Protein AF-A0A956K7I6-F1 (afdb_monomer)

Secondary structure (DSSP, 8-state):
--HHHHTHHHHHHHHHHTT---TT-HHHHGGG-SSSTTSHHHHHHHHHHHHHHHT--HHHHHHHHHHHHTTSPPPP-TTHHHHHHHHHHHTTGGG-

Solvent-accessible surface area (backbone atoms only — not comparable to full-atom values): 5712 Å² total; per-residue (Å²): 122,46,63,74,68,76,48,32,67,62,54,52,51,62,72,44,49,87,74,57,77,49,88,88,34,66,87,58,56,46,37,76,34,79,82,42,76,80,3,55,59,36,41,52,49,51,22,52,50,48,12,64,76,70,75,49,51,42,54,58,34,42,50,54,56,47,57,59,54,70,73,51,80,82,82,81,72,76,64,45,71,56,53,35,54,53,44,41,58,74,74,41,67,87,75,119

Sequence (96 aa):
MPDFVANRMGIVNCANEQYGNLPHDPAIERHFSRDWDNAVFVITKRILALAASEGITTSDAANRLADEACQVPHPIWGHRSRAIAEGLVADGWGRG

Structure (mmCIF, N/CA/C/O backbone):
data_AF-A0A956K7I6-F1
#
_entry.id   AF-A0A956K7I6-F1
#
loop_
_atom_site.group_PDB
_atom_site.id
_atom_site.type_symbol
_atom_site.label_atom_id
_atom_site.label_alt_id
_atom_site.label_comp_id
_atom_site.label_asym_id
_atom_site.label_entity_id
_atom_site.label_seq_id
_atom_site.pdbx_PDB_ins_code
_atom_site.Cartn_x
_atom_site.Cartn_y
_atom_site.Cartn_z
_atom_site.occupancy
_atom_site.B_iso_or_equiv
_atom_site.auth_seq_id
_atom_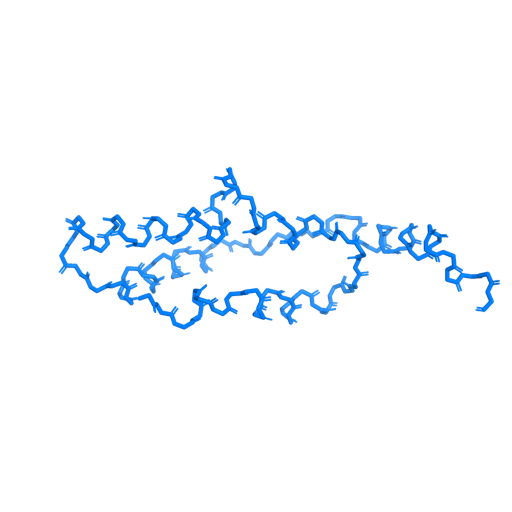site.auth_comp_id
_atom_site.auth_asym_id
_atom_site.auth_atom_id
_atom_site.pdbx_PDB_model_num
ATOM 1 N N . MET A 1 1 ? -9.141 7.090 12.197 1.00 93.62 1 MET A N 1
ATOM 2 C CA . MET A 1 1 ? -8.320 6.431 11.162 1.00 93.62 1 MET A CA 1
ATOM 3 C C . MET A 1 1 ? -6.863 6.735 11.456 1.00 93.62 1 MET A C 1
ATOM 5 O O . MET A 1 1 ? -6.582 7.913 11.658 1.00 93.62 1 MET A O 1
ATOM 9 N N . PRO A 1 2 ? -5.976 5.733 11.524 1.00 95.88 2 PRO A N 1
ATOM 10 C CA . PRO A 1 2 ? -4.550 5.956 11.758 1.00 95.88 2 PRO A CA 1
ATOM 11 C C . PRO A 1 2 ? -3.876 6.725 10.625 1.00 95.88 2 PRO A C 1
ATOM 13 O O . PRO A 1 2 ? -4.295 6.662 9.465 1.00 95.88 2 PRO A O 1
ATOM 16 N N . ASP A 1 3 ? -2.808 7.425 10.973 1.00 96.19 3 ASP A N 1
ATOM 17 C CA . ASP A 1 3 ? -2.009 8.249 10.073 1.00 96.19 3 ASP A CA 1
ATOM 18 C C . ASP A 1 3 ? -1.374 7.439 8.937 1.00 96.19 3 ASP A C 1
ATOM 20 O O . ASP A 1 3 ? -1.458 7.859 7.790 1.00 96.19 3 ASP A O 1
ATOM 24 N N . PHE A 1 4 ? -0.831 6.249 9.198 1.00 94.75 4 PHE A N 1
ATOM 25 C CA . PHE A 1 4 ? -0.220 5.398 8.168 1.00 94.75 4 PHE A CA 1
ATOM 26 C C . PHE A 1 4 ? -1.225 4.879 7.126 1.00 94.75 4 PHE A C 1
ATOM 28 O O . PHE A 1 4 ? -0.842 4.512 6.015 1.00 94.75 4 PHE A O 1
ATOM 35 N N . VAL A 1 5 ? -2.523 4.871 7.453 1.00 96.56 5 VAL A N 1
ATOM 36 C CA . VAL A 1 5 ? -3.596 4.572 6.492 1.00 96.56 5 VAL A CA 1
ATOM 37 C C . VAL A 1 5 ? -3.961 5.825 5.699 1.00 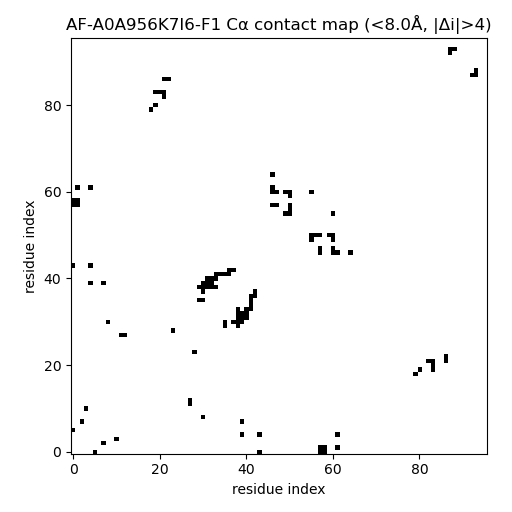96.56 5 VAL A C 1
ATOM 39 O O . VAL A 1 5 ? -4.081 5.759 4.477 1.00 96.56 5 VAL A O 1
ATOM 42 N N . ALA A 1 6 ? -4.101 6.971 6.372 1.00 95.25 6 ALA A N 1
ATOM 43 C CA . ALA A 1 6 ? -4.423 8.245 5.728 1.00 95.25 6 ALA A CA 1
ATOM 44 C C . ALA A 1 6 ? -3.303 8.728 4.785 1.00 95.25 6 ALA A C 1
ATOM 46 O O . ALA A 1 6 ? -3.570 9.182 3.676 1.00 95.25 6 ALA A O 1
ATOM 47 N N . ASN A 1 7 ? -2.048 8.549 5.197 1.00 95.06 7 ASN A N 1
ATOM 48 C CA . ASN A 1 7 ? -0.837 8.956 4.485 1.00 95.06 7 ASN A CA 1
ATOM 49 C C . ASN A 1 7 ? -0.242 7.823 3.630 1.00 95.06 7 ASN A C 1
ATOM 51 O O . ASN A 1 7 ? 0.907 7.911 3.191 1.00 95.06 7 ASN A O 1
ATOM 55 N N . ARG A 1 8 ? -1.006 6.747 3.380 1.00 95.25 8 ARG A N 1
ATOM 56 C CA . ARG A 1 8 ? -0.51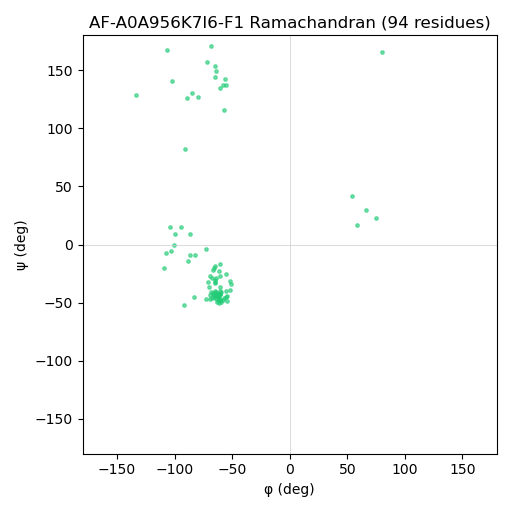5 5.504 2.762 1.00 95.25 8 ARG A CA 1
ATOM 57 C C . ARG A 1 8 ? 0.238 5.725 1.454 1.00 95.25 8 ARG A C 1
ATOM 59 O O . ARG A 1 8 ? 1.239 5.057 1.224 1.00 95.25 8 ARG A O 1
ATOM 66 N N . MET A 1 9 ? -0.216 6.644 0.602 1.00 95.94 9 MET A N 1
ATOM 67 C CA . MET A 1 9 ? 0.411 6.842 -0.710 1.00 95.94 9 MET A CA 1
ATOM 68 C C . MET A 1 9 ? 1.826 7.412 -0.622 1.00 95.94 9 MET A C 1
ATOM 70 O O . MET A 1 9 ? 2.646 7.078 -1.470 1.00 95.94 9 MET A O 1
ATOM 74 N N . GLY A 1 10 ? 2.146 8.190 0.418 1.00 95.19 10 GLY A N 1
ATOM 75 C CA . GLY A 1 10 ? 3.523 8.631 0.656 1.00 95.19 10 GLY A CA 1
ATOM 76 C C . GLY A 1 10 ? 4.444 7.453 0.977 1.00 95.19 10 GLY A C 1
ATOM 77 O O . GLY A 1 10 ? 5.518 7.336 0.395 1.00 95.19 10 GLY A O 1
ATOM 78 N N . ILE A 1 11 ? 3.976 6.542 1.837 1.00 94.88 11 ILE A N 1
ATOM 79 C CA . ILE A 1 11 ? 4.704 5.326 2.229 1.00 94.88 11 ILE A CA 1
ATOM 80 C C . ILE A 1 11 ? 4.868 4.378 1.034 1.00 94.88 11 ILE A C 1
ATOM 82 O O . ILE A 1 11 ? 5.950 3.852 0.802 1.00 94.88 11 ILE A O 1
ATOM 86 N N . VAL A 1 12 ? 3.804 4.166 0.254 1.00 94.38 12 VAL A N 1
ATOM 87 C CA . VAL A 1 12 ? 3.835 3.295 -0.931 1.00 94.38 12 VAL A CA 1
ATOM 88 C C . VAL A 1 12 ? 4.821 3.822 -1.974 1.00 94.38 12 VAL A C 1
ATOM 90 O O . VAL A 1 12 ? 5.606 3.041 -2.503 1.00 94.38 12 VAL A O 1
ATOM 93 N N . ASN A 1 13 ? 4.832 5.132 -2.243 1.00 93.00 13 ASN A N 1
ATOM 94 C CA . ASN A 1 13 ? 5.774 5.705 -3.204 1.00 93.00 13 ASN A CA 1
ATOM 95 C C . ASN A 1 13 ? 7.229 5.524 -2.761 1.00 93.00 13 ASN A C 1
ATOM 97 O O . ASN A 1 13 ? 8.037 5.041 -3.550 1.00 93.00 13 ASN A O 1
ATOM 101 N N . CYS A 1 14 ? 7.570 5.872 -1.516 1.00 92.75 14 CYS A N 1
ATOM 102 C CA . CYS A 1 14 ? 8.959 5.766 -1.061 1.00 92.75 14 CYS A CA 1
ATOM 103 C C . CYS A 1 14 ? 9.418 4.307 -0.909 1.00 92.75 14 CYS A C 1
ATOM 105 O O . CYS A 1 14 ? 10.546 3.981 -1.265 1.00 92.75 14 CYS A O 1
ATOM 107 N N . ALA A 1 15 ? 8.544 3.395 -0.468 1.00 91.56 15 ALA A N 1
ATOM 108 C CA . ALA A 1 15 ? 8.865 1.968 -0.402 1.00 91.56 15 ALA A CA 1
ATOM 109 C C . ALA A 1 15 ? 9.109 1.359 -1.794 1.00 91.56 15 ALA A C 1
ATOM 111 O O . ALA A 1 15 ? 9.908 0.430 -1.938 1.00 91.56 15 ALA A O 1
ATOM 112 N N . ASN A 1 16 ? 8.437 1.889 -2.822 1.00 92.25 16 ASN A N 1
ATOM 113 C CA . ASN A 1 16 ? 8.559 1.402 -4.190 1.00 92.25 16 ASN A CA 1
ATOM 114 C C . ASN A 1 16 ? 9.698 2.066 -4.983 1.00 92.25 16 ASN A C 1
ATOM 116 O O . ASN A 1 16 ? 10.101 1.535 -6.019 1.00 92.25 16 ASN A O 1
ATOM 120 N N . GLU A 1 17 ? 10.249 3.178 -4.494 1.00 91.88 17 GLU A N 1
ATOM 121 C CA . GLU A 1 17 ? 11.293 3.962 -5.168 1.00 91.88 17 GLU A CA 1
ATOM 122 C C . GLU A 1 17 ? 12.529 3.123 -5.521 1.00 91.88 17 GLU A C 1
ATOM 124 O O . GLU A 1 17 ? 13.066 3.225 -6.626 1.00 91.88 17 GLU A O 1
ATOM 129 N N . GLN A 1 18 ? 12.935 2.218 -4.625 1.00 91.06 18 GLN A N 1
ATOM 130 C CA . GLN A 1 18 ? 14.100 1.344 -4.817 1.00 91.06 18 GLN A CA 1
ATOM 131 C C . GLN A 1 18 ? 13.996 0.409 -6.034 1.00 91.06 18 GLN A C 1
ATOM 133 O O . GLN A 1 18 ? 14.999 -0.142 -6.485 1.00 91.06 18 GLN A O 1
ATOM 138 N N . TYR A 1 19 ? 12.795 0.223 -6.581 1.00 91.38 19 TYR A N 1
ATOM 139 C CA . TYR A 1 19 ? 12.545 -0.626 -7.743 1.00 91.38 19 TYR A CA 1
ATOM 140 C C . TYR A 1 19 ? 12.327 0.184 -9.030 1.00 91.38 19 TYR A C 1
ATOM 142 O O . TYR A 1 19 ? 11.825 -0.350 -10.026 1.00 91.38 19 TYR A O 1
ATOM 150 N N . GLY A 1 20 ? 12.688 1.468 -9.001 1.00 90.75 20 GLY A N 1
ATOM 151 C CA . GLY A 1 20 ? 12.596 2.400 -10.115 1.00 90.75 20 GLY A CA 1
ATOM 152 C C . GLY A 1 20 ? 11.199 2.978 -10.325 1.00 90.75 20 GLY A C 1
ATOM 153 O O . GLY A 1 20 ? 10.198 2.471 -9.817 1.00 90.75 20 GLY A O 1
ATOM 154 N N . ASN A 1 21 ? 11.146 4.044 -11.121 1.00 88.25 21 ASN A N 1
ATOM 155 C CA . ASN A 1 21 ? 9.933 4.803 -11.404 1.00 88.25 21 ASN A CA 1
ATOM 156 C C . ASN A 1 21 ? 9.367 4.448 -12.781 1.00 88.25 21 ASN A C 1
ATOM 158 O O . ASN A 1 21 ? 10.115 4.280 -13.744 1.00 88.25 21 ASN A O 1
ATOM 162 N N .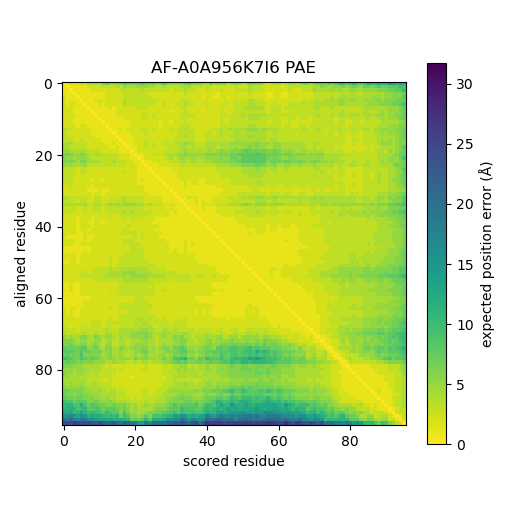 LEU A 1 22 ? 8.041 4.363 -12.864 1.00 89.50 22 LEU A N 1
ATOM 163 C CA . LEU A 1 22 ? 7.297 4.141 -14.098 1.00 89.50 22 LEU A CA 1
ATOM 164 C C . LEU A 1 22 ? 6.136 5.150 -14.143 1.00 89.50 22 LEU A C 1
ATOM 166 O O . LEU A 1 22 ? 5.394 5.239 -13.159 1.00 89.50 22 LEU A O 1
ATOM 170 N N . PRO A 1 23 ? 5.950 5.915 -15.233 1.00 84.75 23 PRO A N 1
ATOM 171 C CA . PRO A 1 23 ? 4.727 6.686 -15.420 1.00 84.75 23 PRO A CA 1
ATOM 172 C C . PRO A 1 23 ? 3.521 5.750 -15.398 1.00 84.75 23 PRO A C 1
ATOM 174 O O . PRO A 1 23 ? 3.558 4.679 -16.000 1.00 84.75 23 PRO A O 1
ATOM 177 N N . HIS A 1 24 ? 2.454 6.151 -14.712 1.00 87.81 24 HIS A N 1
ATOM 178 C CA . HIS A 1 24 ? 1.247 5.331 -14.577 1.00 87.81 24 HIS A CA 1
ATOM 179 C C . HIS A 1 24 ? 1.515 3.920 -14.034 1.00 87.81 24 HIS A C 1
ATOM 181 O O . HIS A 1 24 ? 0.978 2.930 -14.529 1.00 87.81 24 HIS A O 1
ATOM 187 N N . ASP A 1 25 ? 2.392 3.814 -13.028 1.00 92.06 25 ASP A N 1
ATOM 188 C CA . ASP A 1 25 ? 2.800 2.530 -12.466 1.00 92.06 25 ASP A CA 1
ATOM 189 C C . ASP A 1 25 ? 1.597 1.719 -11.946 1.00 92.06 25 ASP A C 1
ATOM 191 O O . ASP A 1 25 ? 0.996 2.104 -10.935 1.00 92.06 25 ASP A O 1
ATOM 195 N N . PRO A 1 26 ? 1.281 0.548 -12.535 1.00 91.12 26 PRO A N 1
ATOM 196 C CA . PRO A 1 26 ? 0.164 -0.278 -12.085 1.00 91.12 26 PRO A CA 1
ATOM 197 C C . PRO A 1 26 ? 0.305 -0.753 -10.635 1.00 91.12 26 PRO A C 1
ATOM 199 O O . PRO A 1 26 ? -0.700 -1.000 -9.965 1.00 91.12 26 PRO A O 1
ATOM 202 N N . ALA A 1 27 ? 1.537 -0.882 -10.124 1.00 91.12 27 ALA A N 1
ATOM 203 C CA . ALA A 1 27 ? 1.787 -1.244 -8.732 1.00 91.12 27 ALA A CA 1
ATOM 204 C C . ALA A 1 27 ? 1.385 -0.124 -7.757 1.00 91.12 27 ALA A C 1
ATOM 206 O O . ALA A 1 27 ? 1.012 -0.425 -6.624 1.00 91.12 27 ALA A O 1
ATOM 207 N N . ILE A 1 28 ? 1.400 1.136 -8.205 1.00 93.88 28 ILE A N 1
ATOM 208 C CA . ILE A 1 28 ? 0.984 2.315 -7.437 1.00 93.88 28 ILE A CA 1
ATOM 209 C C . ILE A 1 28 ? -0.497 2.616 -7.687 1.00 93.88 28 ILE A C 1
ATOM 211 O O . ILE A 1 28 ? -1.279 2.701 -6.742 1.00 93.88 28 ILE A O 1
ATOM 215 N N . GLU A 1 29 ? -0.918 2.722 -8.950 1.00 95.31 29 GLU A N 1
ATOM 216 C CA . GLU A 1 29 ? -2.261 3.191 -9.310 1.00 95.31 29 GLU A CA 1
ATOM 217 C C . GLU A 1 29 ? -3.378 2.258 -8.823 1.00 95.31 29 GLU A C 1
ATOM 219 O O . GLU A 1 29 ? -4.462 2.716 -8.453 1.00 95.31 29 GLU A O 1
ATOM 224 N N . ARG A 1 30 ? -3.103 0.951 -8.702 1.00 95.19 30 ARG A N 1
ATOM 225 C CA . ARG A 1 30 ? -4.046 -0.018 -8.116 1.00 95.19 30 ARG A CA 1
ATOM 226 C C . ARG A 1 30 ? -4.506 0.358 -6.704 1.00 95.19 30 ARG A C 1
ATOM 228 O O . ARG A 1 30 ? -5.599 -0.046 -6.304 1.00 95.19 30 ARG A O 1
ATOM 235 N N . HIS A 1 31 ? -3.719 1.134 -5.949 1.00 96.75 31 HIS A N 1
ATOM 236 C CA . HIS A 1 31 ? -4.107 1.610 -4.620 1.00 96.75 31 HIS A CA 1
ATOM 237 C C . HIS A 1 31 ? -5.284 2.597 -4.654 1.00 96.75 31 HIS A C 1
ATOM 239 O O . HIS A 1 31 ? -5.988 2.716 -3.648 1.00 96.75 31 HIS A O 1
ATOM 245 N N . PHE A 1 32 ? -5.530 3.252 -5.794 1.00 96.62 32 PHE A N 1
ATOM 246 C CA . PHE A 1 32 ? -6.668 4.150 -6.016 1.00 96.62 32 PHE A CA 1
ATOM 247 C C . PHE A 1 32 ? -7.937 3.425 -6.485 1.00 96.62 32 PHE A C 1
ATOM 249 O O . PHE A 1 32 ? -9.004 4.035 -6.551 1.00 96.62 32 PHE A O 1
ATOM 256 N N . SER A 1 33 ? -7.841 2.132 -6.811 1.00 96.31 33 SER A N 1
ATOM 257 C CA . SER A 1 33 ? -8.988 1.336 -7.256 1.00 96.31 33 SER A CA 1
ATOM 258 C C . SER A 1 33 ? -10.008 1.092 -6.134 1.00 96.31 33 SER A C 1
ATOM 260 O O . SER A 1 33 ? -9.777 1.385 -4.957 1.00 96.31 33 SER A O 1
ATOM 262 N N . ARG A 1 34 ? -11.167 0.535 -6.500 1.00 97.06 34 ARG A N 1
ATOM 263 C CA . ARG A 1 34 ? -12.185 0.072 -5.542 1.00 97.06 34 ARG A CA 1
ATOM 264 C C . ARG A 1 34 ? -12.284 -1.446 -5.435 1.00 97.06 34 ARG A C 1
ATOM 266 O O . ARG A 1 34 ? -12.981 -1.923 -4.545 1.00 97.06 34 ARG A O 1
ATOM 273 N N . ASP A 1 35 ? -11.576 -2.160 -6.302 1.00 95.56 35 ASP A N 1
ATOM 274 C CA . ASP A 1 35 ? -11.768 -3.596 -6.510 1.00 95.56 35 ASP A CA 1
ATOM 275 C C . ASP A 1 35 ? -10.604 -4.429 -5.969 1.00 95.56 35 ASP A C 1
ATOM 277 O O . ASP A 1 35 ? -10.759 -5.619 -5.719 1.00 95.56 35 ASP A O 1
ATOM 281 N N . TRP A 1 36 ? -9.428 -3.826 -5.763 1.00 95.94 36 TRP A N 1
ATOM 282 C CA . TRP A 1 36 ? -8.304 -4.536 -5.166 1.00 95.94 36 TRP A CA 1
ATOM 283 C C . TRP A 1 36 ? -8.369 -4.510 -3.637 1.00 95.94 36 TRP A C 1
ATOM 285 O O . TRP A 1 36 ? -8.454 -3.442 -3.034 1.00 95.94 36 TRP A O 1
ATOM 295 N N . ASP A 1 37 ? -8.219 -5.676 -3.009 1.00 94.88 37 ASP A N 1
ATOM 296 C CA . ASP A 1 37 ? -8.319 -5.859 -1.554 1.00 94.88 37 ASP A CA 1
ATOM 297 C C . ASP A 1 37 ? -7.458 -4.903 -0.716 1.00 94.88 37 ASP A C 1
ATOM 299 O O . ASP A 1 37 ? -7.871 -4.503 0.373 1.00 94.88 37 ASP A O 1
ATOM 303 N N . ASN A 1 38 ? -6.278 -4.520 -1.222 1.00 93.88 38 ASN A N 1
ATOM 304 C CA . ASN A 1 38 ? -5.343 -3.617 -0.538 1.00 93.88 38 ASN A CA 1
ATOM 305 C C . ASN A 1 38 ? -5.410 -2.162 -1.034 1.00 93.88 38 ASN A C 1
ATOM 307 O O . ASN A 1 38 ? -4.554 -1.341 -0.675 1.00 93.88 38 ASN A O 1
ATOM 311 N N . ALA A 1 39 ? -6.404 -1.826 -1.860 1.00 97.19 39 ALA A N 1
ATOM 312 C CA . ALA A 1 39 ? -6.661 -0.447 -2.236 1.00 97.19 39 ALA A CA 1
ATOM 313 C C . ALA A 1 39 ? -7.074 0.375 -1.011 1.00 97.19 39 ALA A C 1
ATOM 315 O O . ALA A 1 39 ? -7.699 -0.138 -0.077 1.00 97.19 39 ALA A O 1
ATOM 316 N N . VAL A 1 40 ? -6.743 1.669 -1.020 1.00 97.25 40 VAL A N 1
ATOM 317 C CA . VAL A 1 40 ? -6.977 2.578 0.117 1.00 97.25 40 VAL A CA 1
ATOM 318 C C . VAL A 1 40 ? -8.444 2.538 0.537 1.00 97.25 40 VAL A C 1
ATOM 320 O O . VAL A 1 40 ? -8.748 2.420 1.724 1.00 97.25 40 VAL A O 1
ATOM 323 N N . PHE A 1 41 ? -9.357 2.567 -0.436 1.00 97.38 41 PHE A N 1
ATOM 324 C CA . PHE A 1 41 ? -10.796 2.512 -0.196 1.00 97.38 41 PHE A CA 1
ATOM 325 C C . PHE A 1 41 ? -11.228 1.219 0.511 1.00 97.38 41 PHE A C 1
ATOM 327 O O . PHE A 1 41 ? -11.967 1.268 1.497 1.00 97.38 41 PHE A O 1
ATOM 334 N N . VAL A 1 42 ? -10.757 0.066 0.025 1.00 98.06 42 VAL A N 1
ATOM 335 C CA . VAL A 1 42 ? -11.163 -1.254 0.527 1.00 98.06 42 VAL A CA 1
ATOM 336 C C . VAL A 1 42 ? -10.617 -1.489 1.933 1.00 98.06 42 VAL A C 1
ATOM 338 O O . VAL A 1 42 ? -11.383 -1.834 2.833 1.00 98.06 42 VAL A O 1
ATOM 341 N N . ILE A 1 43 ? -9.332 -1.209 2.162 1.00 97.62 43 ILE A N 1
ATOM 342 C CA . ILE A 1 43 ? -8.714 -1.337 3.489 1.00 97.62 43 ILE A CA 1
ATOM 343 C C . ILE A 1 43 ? -9.363 -0.395 4.499 1.00 97.62 43 ILE A C 1
ATOM 345 O O . ILE A 1 43 ? -9.690 -0.822 5.603 1.00 97.62 43 ILE A O 1
ATOM 349 N N . THR A 1 44 ? -9.640 0.853 4.114 1.00 98.25 44 THR A N 1
ATOM 350 C CA . THR A 1 44 ? -10.357 1.806 4.977 1.00 98.25 44 THR A CA 1
ATOM 351 C C . THR A 1 44 ? -11.714 1.246 5.406 1.00 98.25 44 THR A C 1
ATOM 353 O O . THR A 1 44 ? -12.045 1.276 6.592 1.00 98.25 44 THR A O 1
ATOM 356 N N . LYS A 1 45 ? -12.493 0.680 4.471 1.00 98.31 45 LYS A N 1
ATOM 357 C CA . LYS A 1 45 ? -13.771 0.034 4.801 1.00 98.31 45 LYS A CA 1
ATOM 358 C C . LYS A 1 45 ? -13.600 -1.170 5.724 1.00 98.31 45 LYS A C 1
ATOM 360 O O . LYS A 1 45 ? -14.372 -1.296 6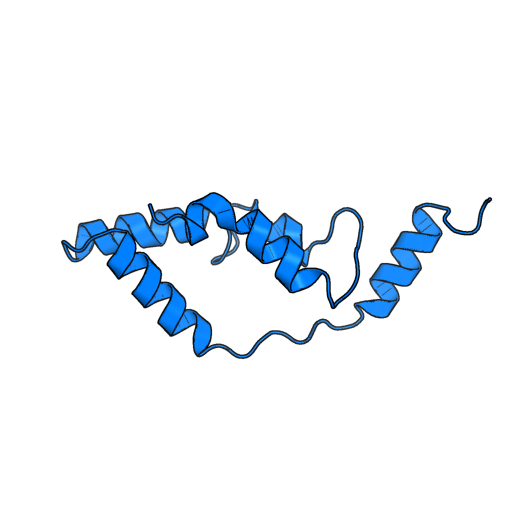.669 1.00 98.31 45 LYS A O 1
ATOM 365 N N . ARG A 1 46 ? -12.603 -2.027 5.480 1.00 98.31 46 ARG A N 1
ATOM 366 C CA . ARG A 1 46 ? -12.323 -3.204 6.322 1.00 98.31 46 ARG A CA 1
ATOM 367 C C . ARG A 1 46 ? -11.964 -2.804 7.751 1.00 98.31 46 ARG A C 1
ATOM 369 O O . ARG A 1 46 ? -12.514 -3.383 8.678 1.00 98.31 46 ARG A O 1
ATOM 376 N N . ILE A 1 47 ? -11.130 -1.778 7.929 1.00 98.62 47 ILE A N 1
ATOM 377 C CA . ILE A 1 47 ? -10.771 -1.239 9.251 1.00 98.62 47 ILE A CA 1
ATOM 378 C C . ILE A 1 47 ? -12.015 -0.743 9.988 1.00 98.62 47 ILE A C 1
ATOM 380 O O . ILE A 1 47 ? -12.222 -1.093 11.147 1.00 98.62 47 ILE A O 1
ATOM 384 N N . LEU A 1 48 ? -12.849 0.065 9.324 1.00 98.69 48 LEU A N 1
ATOM 385 C CA . LEU A 1 48 ? -14.066 0.610 9.932 1.00 98.69 48 LEU A CA 1
ATOM 386 C C . LEU A 1 48 ? -15.058 -0.496 10.307 1.00 98.69 48 LEU A C 1
ATOM 388 O O . LEU A 1 48 ? -15.623 -0.460 11.396 1.00 98.69 48 LEU A O 1
ATOM 392 N N . ALA A 1 49 ? -15.250 -1.477 9.423 1.00 98.56 49 ALA A N 1
ATOM 393 C CA . ALA A 1 49 ? -16.135 -2.608 9.670 1.00 98.56 49 ALA A CA 1
ATOM 394 C C . ALA A 1 49 ? -15.642 -3.468 10.842 1.00 98.56 49 ALA A C 1
ATOM 396 O O . ALA A 1 49 ? -16.429 -3.770 11.734 1.00 98.56 49 ALA A O 1
ATOM 397 N N . LEU A 1 50 ? -14.347 -3.798 10.874 1.00 98.62 50 LEU A N 1
ATOM 398 C CA . LEU A 1 50 ? -13.737 -4.587 11.943 1.00 98.62 50 LEU A CA 1
ATOM 399 C C . LEU A 1 50 ? -13.861 -3.877 13.297 1.00 98.62 50 LEU A C 1
ATOM 401 O O . LEU A 1 50 ? -14.378 -4.458 14.250 1.00 98.62 50 LEU A O 1
ATOM 405 N N . ALA A 1 51 ? -13.477 -2.597 13.346 1.00 98.69 51 ALA A N 1
ATOM 406 C CA . ALA A 1 51 ? -13.591 -1.760 14.537 1.00 98.69 51 ALA A CA 1
ATOM 407 C C . ALA A 1 51 ? -15.031 -1.714 15.072 1.00 98.69 51 ALA A C 1
ATOM 409 O O . ALA A 1 51 ? -15.254 -1.899 16.267 1.00 98.69 51 ALA A O 1
ATOM 410 N N . ALA A 1 52 ? -16.015 -1.534 14.183 1.00 98.69 52 ALA A N 1
ATOM 411 C CA . ALA A 1 52 ? -17.425 -1.524 14.556 1.00 98.69 52 ALA A CA 1
ATOM 412 C C . ALA A 1 52 ? -17.920 -2.895 15.048 1.00 98.69 52 ALA A C 1
ATOM 414 O O . ALA A 1 52 ? -18.657 -2.954 16.027 1.00 98.69 52 ALA A O 1
ATOM 415 N N . SER A 1 53 ? -17.522 -3.987 14.388 1.00 98.62 53 SER A N 1
ATOM 416 C CA . SER A 1 53 ? -17.984 -5.338 14.731 1.00 98.6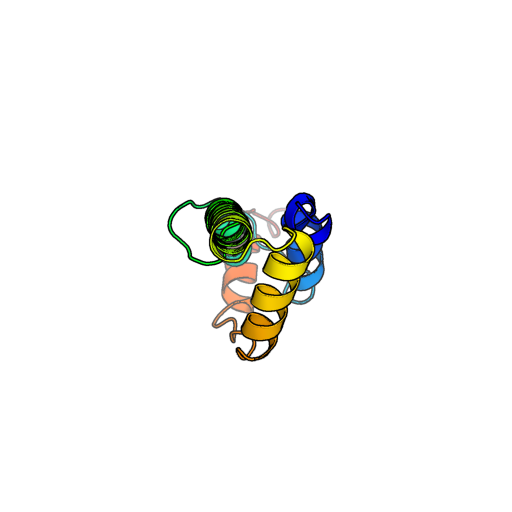2 53 SER A CA 1
ATOM 417 C C . SER A 1 53 ? -17.409 -5.870 16.044 1.00 98.62 53 SER A C 1
ATOM 419 O O . SER A 1 53 ? -18.093 -6.607 16.747 1.00 98.62 53 SER A O 1
ATOM 421 N N . GLU A 1 54 ? -16.178 -5.486 16.386 1.00 98.25 54 GLU A N 1
ATOM 422 C CA . GLU A 1 54 ? -15.480 -5.979 17.580 1.00 98.25 54 GLU A CA 1
ATOM 423 C C . GLU A 1 54 ? -15.467 -4.971 18.737 1.00 98.25 54 GLU A C 1
ATOM 425 O O . GLU A 1 54 ? -15.002 -5.294 19.828 1.00 98.25 54 GLU A O 1
ATOM 430 N N . GLY A 1 55 ? -15.965 -3.749 18.526 1.00 98.31 55 GLY A N 1
ATOM 431 C CA . GLY A 1 55 ? -15.948 -2.701 19.549 1.00 98.31 55 GLY A CA 1
ATOM 432 C C . GLY A 1 55 ? -14.537 -2.217 19.906 1.00 98.31 55 GLY A C 1
ATOM 433 O O . GLY A 1 55 ? -14.301 -1.808 21.041 1.00 98.31 55 GLY A O 1
ATOM 434 N N . ILE A 1 56 ? -13.602 -2.265 18.952 1.00 98.62 56 ILE A N 1
ATOM 435 C CA . ILE A 1 56 ? -12.206 -1.826 19.119 1.00 98.62 56 ILE A CA 1
ATOM 436 C C . ILE A 1 56 ? -11.942 -0.508 18.386 1.00 98.62 56 ILE A C 1
ATOM 438 O O . ILE A 1 56 ? -12.743 -0.054 17.564 1.00 98.62 56 ILE A O 1
ATOM 442 N N . THR A 1 57 ? -10.803 0.132 18.657 1.00 98.56 57 THR A N 1
ATOM 443 C CA . THR A 1 57 ? -10.452 1.371 17.954 1.00 98.56 57 THR A CA 1
ATOM 444 C C . THR A 1 57 ? -10.060 1.091 16.500 1.00 98.56 57 THR A C 1
ATOM 446 O O . THR A 1 57 ? -9.582 0.011 16.151 1.00 98.56 57 THR A O 1
ATOM 449 N N . THR A 1 58 ? -10.178 2.098 15.623 1.00 98.44 58 THR A N 1
ATOM 450 C CA . THR A 1 58 ? -9.659 1.968 14.247 1.00 98.44 58 THR A CA 1
ATOM 451 C C . THR A 1 58 ? -8.148 1.747 14.205 1.00 98.44 58 THR A C 1
ATOM 453 O O . THR A 1 58 ? -7.646 1.251 13.204 1.00 98.44 58 THR A O 1
ATOM 456 N N . SER A 1 59 ? -7.425 2.143 15.258 1.00 98.38 59 SER A N 1
ATOM 457 C CA . SER A 1 59 ? -5.984 1.913 15.372 1.00 98.38 59 SER A CA 1
ATOM 458 C C . SER A 1 59 ? -5.681 0.448 15.645 1.00 98.38 59 SER A C 1
ATOM 460 O O . SER A 1 59 ? -4.874 -0.136 14.930 1.00 98.38 59 SER A O 1
ATOM 462 N N . ASP A 1 60 ? -6.394 -0.171 16.586 1.00 98.62 60 ASP A N 1
ATOM 463 C CA . ASP A 1 60 ? -6.233 -1.597 16.890 1.00 98.62 60 ASP A CA 1
ATOM 464 C C . ASP A 1 60 ? -6.623 -2.467 15.690 1.00 98.62 60 ASP A C 1
ATOM 466 O O . ASP A 1 60 ? -5.885 -3.372 15.305 1.00 98.62 60 ASP A O 1
ATOM 470 N N . ALA A 1 61 ? -7.747 -2.143 15.040 1.00 98.69 61 ALA A N 1
ATOM 471 C CA . ALA A 1 61 ? -8.196 -2.831 13.832 1.00 98.69 61 ALA A CA 1
ATOM 472 C C . ALA A 1 61 ? -7.176 -2.714 12.683 1.00 98.69 61 ALA A C 1
ATOM 474 O O . ALA A 1 61 ? -6.907 -3.695 11.992 1.00 98.69 61 ALA A O 1
ATOM 475 N N . ALA A 1 62 ? -6.592 -1.530 12.472 1.00 98.31 62 ALA A N 1
ATOM 476 C CA . ALA A 1 62 ? -5.588 -1.328 11.431 1.00 98.31 62 ALA A CA 1
ATOM 477 C C . ALA A 1 62 ? -4.275 -2.062 11.728 1.00 98.31 62 ALA A C 1
ATOM 479 O O . ALA A 1 62 ? -3.712 -2.655 10.812 1.00 98.31 62 ALA A O 1
ATOM 480 N N . ASN A 1 63 ? -3.815 -2.051 12.983 1.00 98.38 63 ASN A N 1
ATOM 481 C CA . ASN A 1 63 ? -2.614 -2.778 13.395 1.00 98.38 63 ASN A CA 1
ATOM 482 C C . ASN A 1 63 ? -2.791 -4.285 13.206 1.00 98.38 63 ASN A C 1
ATOM 484 O O . ASN A 1 63 ? -1.934 -4.912 12.599 1.00 98.38 63 ASN A O 1
ATOM 488 N N . ARG A 1 64 ? -3.943 -4.850 13.596 1.00 98.12 64 ARG A N 1
ATOM 489 C CA . ARG A 1 64 ? -4.227 -6.277 13.379 1.00 98.12 64 ARG A CA 1
ATOM 490 C C . ARG A 1 64 ? -4.159 -6.663 11.898 1.00 98.12 64 ARG A C 1
ATOM 492 O O . ARG A 1 64 ? -3.492 -7.629 11.544 1.00 98.12 64 ARG A O 1
ATOM 499 N N . LEU A 1 65 ? -4.805 -5.887 11.024 1.00 97.38 65 LEU A N 1
ATOM 500 C CA . LEU A 1 65 ? -4.754 -6.134 9.578 1.00 97.38 65 LEU A CA 1
ATOM 501 C C . LEU A 1 65 ? -3.337 -5.956 9.002 1.00 97.38 65 LEU A C 1
ATOM 503 O O . LEU A 1 65 ? -2.972 -6.642 8.049 1.00 97.38 65 LEU A O 1
ATOM 507 N N . ALA A 1 66 ? -2.540 -5.036 9.553 1.00 96.00 66 ALA A N 1
ATOM 508 C CA . ALA A 1 66 ? -1.146 -4.853 9.158 1.00 96.00 66 ALA A CA 1
ATOM 509 C C . ALA A 1 66 ? -0.269 -6.039 9.595 1.00 96.00 66 ALA A C 1
ATOM 511 O O . ALA A 1 66 ? 0.513 -6.533 8.786 1.00 96.00 66 ALA A O 1
ATOM 512 N N . ASP A 1 67 ? -0.442 -6.538 10.820 1.00 97.00 67 ASP A N 1
ATOM 513 C CA . ASP A 1 67 ? 0.280 -7.702 11.347 1.00 97.00 67 ASP A CA 1
ATOM 514 C C . ASP A 1 67 ? 0.014 -8.957 10.507 1.00 97.00 67 ASP A C 1
ATOM 516 O O . ASP A 1 67 ? 0.946 -9.690 10.172 1.00 97.00 67 ASP A O 1
ATOM 520 N N . GLU A 1 68 ? -1.243 -9.171 10.104 1.00 95.50 68 GLU A N 1
ATOM 521 C CA . GLU A 1 68 ? -1.631 -10.235 9.170 1.00 95.50 68 GLU A CA 1
ATOM 522 C C . GLU A 1 68 ? -0.950 -10.064 7.804 1.00 95.50 68 GLU A C 1
ATOM 524 O O . GLU A 1 68 ? -0.402 -11.021 7.253 1.00 95.50 68 GLU A O 1
ATOM 529 N N . ALA A 1 69 ? -0.935 -8.843 7.260 1.00 93.12 69 ALA A N 1
ATOM 530 C CA . ALA A 1 69 ? -0.309 -8.555 5.971 1.00 93.12 69 ALA A CA 1
ATOM 531 C C . ALA A 1 69 ? 1.216 -8.765 5.992 1.00 93.12 69 ALA A C 1
ATOM 533 O O . ALA A 1 69 ? 1.779 -9.203 4.990 1.00 93.12 69 ALA A O 1
ATOM 534 N N . CYS A 1 70 ? 1.877 -8.521 7.126 1.00 93.69 70 CYS A N 1
ATOM 535 C CA . CYS A 1 70 ? 3.309 -8.772 7.310 1.00 93.69 70 CYS A CA 1
ATOM 536 C C . CYS A 1 70 ? 3.688 -10.260 7.223 1.00 93.69 70 CYS A C 1
ATOM 538 O O . CYS A 1 70 ? 4.855 -10.573 7.001 1.00 93.69 70 CYS A O 1
ATOM 540 N N . GLN A 1 71 ? 2.725 -11.177 7.370 1.00 95.88 71 GLN A N 1
ATOM 541 C CA . GLN A 1 71 ? 2.955 -12.616 7.194 1.00 95.88 71 GLN A CA 1
ATOM 542 C C . GLN A 1 71 ? 2.914 -13.049 5.720 1.00 95.88 71 GLN A C 1
ATOM 544 O O . GLN A 1 71 ? 3.253 -14.189 5.398 1.00 95.88 71 GLN A O 1
ATOM 549 N N . VAL A 1 72 ? 2.499 -12.161 4.809 1.00 91.81 72 VAL A N 1
ATOM 550 C CA . VAL A 1 72 ? 2.464 -12.439 3.371 1.00 91.81 72 VAL A CA 1
ATOM 551 C C . VAL A 1 72 ? 3.814 -12.059 2.755 1.00 91.81 72 VAL A C 1
ATOM 553 O O . VAL A 1 72 ? 4.248 -10.914 2.899 1.00 91.81 72 VAL A O 1
ATOM 556 N N . PRO A 1 73 ? 4.489 -12.975 2.035 1.00 91.38 73 PRO A N 1
ATOM 557 C CA . PRO A 1 73 ? 5.738 -12.658 1.356 1.00 91.38 73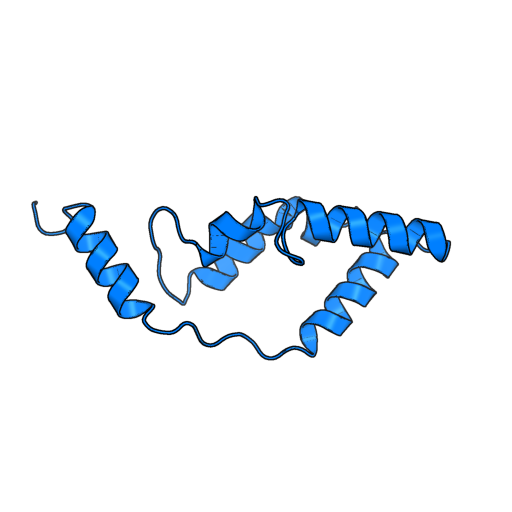 PRO A CA 1
ATOM 558 C C . PRO A 1 73 ? 5.587 -11.485 0.387 1.00 91.38 73 PRO A C 1
ATOM 560 O O . PRO A 1 73 ? 4.591 -11.374 -0.333 1.00 91.38 73 PRO A O 1
ATOM 563 N N . HIS A 1 74 ? 6.614 -10.637 0.322 1.00 85.56 74 HIS A N 1
ATOM 564 C CA . HIS A 1 74 ? 6.643 -9.549 -0.648 1.00 85.56 74 HIS A CA 1
ATOM 565 C C . HIS A 1 74 ? 6.586 -10.112 -2.083 1.00 85.56 74 HIS A C 1
ATOM 567 O O . HIS A 1 74 ? 7.319 -11.054 -2.402 1.00 85.56 74 HIS A O 1
ATOM 573 N N . PRO A 1 75 ? 5.751 -9.549 -2.976 1.00 84.00 75 PRO A N 1
ATOM 574 C CA . PRO A 1 75 ? 5.646 -10.032 -4.347 1.00 84.00 75 PRO A CA 1
ATOM 575 C C . PRO A 1 75 ? 6.950 -9.821 -5.128 1.00 84.00 75 PRO A C 1
ATOM 577 O O . PRO A 1 75 ? 7.618 -8.797 -4.990 1.00 84.00 75 PRO A O 1
ATOM 580 N N . ILE A 1 76 ? 7.284 -10.765 -6.008 1.00 85.62 76 ILE A N 1
ATOM 581 C CA . ILE A 1 76 ? 8.357 -10.587 -6.994 1.00 85.62 76 ILE A CA 1
ATOM 582 C C . ILE A 1 76 ? 7.808 -9.759 -8.158 1.00 85.62 76 ILE A C 1
ATOM 584 O O . ILE A 1 76 ? 6.786 -10.108 -8.749 1.00 85.62 76 ILE A O 1
ATOM 588 N N . TRP A 1 77 ? 8.485 -8.668 -8.515 1.00 85.44 77 TRP A N 1
ATOM 589 C CA . TRP A 1 77 ? 8.057 -7.793 -9.613 1.00 85.44 77 TRP A CA 1
ATOM 590 C C . TRP A 1 77 ? 8.677 -8.238 -10.933 1.00 85.44 77 TRP A C 1
ATOM 592 O O . TRP A 1 77 ? 9.706 -7.729 -11.383 1.00 85.44 77 TRP A O 1
ATOM 602 N N . GLY A 1 78 ? 8.037 -9.232 -11.548 1.00 86.75 78 GLY A N 1
ATOM 603 C CA . GLY A 1 78 ? 8.436 -9.756 -12.849 1.00 86.75 78 GLY A CA 1
ATOM 604 C C . GLY A 1 78 ? 8.504 -8.660 -13.914 1.00 86.75 78 GLY A C 1
ATOM 605 O O . GLY A 1 78 ? 7.632 -7.800 -13.994 1.00 86.75 78 GLY A O 1
ATOM 606 N N . HIS A 1 79 ? 9.556 -8.700 -14.734 1.00 90.81 79 HIS A N 1
ATOM 607 C CA . HIS A 1 79 ? 9.774 -7.784 -15.861 1.00 90.81 79 HIS A CA 1
ATOM 608 C C . HIS A 1 79 ? 9.830 -6.287 -15.507 1.00 90.81 79 HIS A C 1
ATOM 610 O O . HIS A 1 79 ? 9.762 -5.456 -16.411 1.00 90.81 79 HIS A O 1
ATOM 616 N N . ARG A 1 80 ? 10.029 -5.919 -14.232 1.00 92.25 80 ARG A N 1
ATOM 617 C CA . ARG A 1 80 ? 10.073 -4.511 -13.801 1.00 92.25 80 ARG A CA 1
ATOM 618 C C . ARG A 1 80 ? 11.088 -3.677 -14.585 1.00 92.25 80 ARG A C 1
ATOM 620 O O . ARG A 1 80 ? 10.730 -2.636 -15.121 1.00 92.25 80 ARG A O 1
ATOM 627 N N . SER A 1 81 ? 12.322 -4.162 -14.726 1.00 92.06 81 SER A N 1
ATOM 628 C CA . SER A 1 81 ? 13.370 -3.462 -15.485 1.00 92.06 81 SER A CA 1
ATOM 629 C C . SER A 1 81 ? 12.992 -3.253 -16.952 1.00 92.06 81 SER A C 1
ATOM 631 O O . SER A 1 81 ? 13.299 -2.213 -17.526 1.00 92.06 81 SER A O 1
ATOM 633 N N . ARG A 1 82 ? 12.297 -4.227 -17.554 1.00 93.38 82 ARG A N 1
ATOM 634 C CA . ARG A 1 82 ? 11.811 -4.125 -18.932 1.00 93.38 82 ARG A CA 1
ATOM 635 C C . ARG A 1 82 ? 10.728 -3.054 -19.050 1.00 93.38 82 ARG A C 1
ATOM 637 O O . ARG A 1 82 ? 10.828 -2.226 -19.943 1.00 93.38 82 ARG A O 1
ATOM 644 N N . ALA A 1 83 ? 9.759 -3.037 -18.135 1.00 93.00 83 ALA A N 1
ATOM 645 C CA . ALA A 1 83 ? 8.704 -2.025 -18.119 1.00 93.00 83 ALA A CA 1
ATOM 646 C C . ALA A 1 83 ? 9.275 -0.605 -17.968 1.00 93.00 83 ALA A C 1
ATOM 648 O O . ALA A 1 83 ? 8.849 0.304 -18.670 1.00 93.00 83 ALA A O 1
ATOM 649 N N . ILE A 1 84 ? 10.284 -0.422 -17.109 1.00 92.62 84 ILE A N 1
ATOM 650 C CA . ILE A 1 84 ? 10.978 0.867 -16.958 1.00 92.62 84 ILE A CA 1
ATOM 651 C C . ILE A 1 84 ? 11.676 1.266 -18.261 1.00 92.62 84 ILE A C 1
ATOM 653 O O . ILE A 1 84 ? 11.522 2.397 -18.712 1.00 92.62 84 ILE A O 1
ATOM 657 N N . ALA A 1 85 ? 12.420 0.349 -18.887 1.00 92.12 85 ALA A N 1
ATOM 658 C CA . ALA A 1 85 ? 13.096 0.629 -20.153 1.00 92.12 85 ALA A CA 1
ATOM 659 C C . ALA A 1 85 ? 12.100 0.999 -21.266 1.00 92.12 85 ALA A C 1
ATOM 661 O O . ALA A 1 85 ? 12.327 1.957 -22.001 1.00 92.12 85 ALA A O 1
ATOM 662 N N . GLU A 1 86 ? 10.981 0.277 -21.363 1.00 92.06 86 GLU A N 1
ATOM 663 C CA . GLU A 1 86 ? 9.898 0.572 -22.308 1.00 92.06 86 GLU A CA 1
ATOM 664 C C . GLU A 1 86 ? 9.263 1.943 -22.025 1.00 92.06 86 GLU A C 1
ATOM 666 O O . GLU A 1 86 ? 9.074 2.721 -22.960 1.00 92.06 86 GLU A O 1
ATOM 671 N N . GLY A 1 87 ? 9.018 2.277 -20.753 1.00 90.31 87 GLY A N 1
ATOM 672 C CA . GLY A 1 87 ? 8.509 3.584 -20.331 1.00 90.31 87 GLY A CA 1
ATOM 673 C C . GLY A 1 87 ? 9.441 4.735 -20.712 1.00 90.31 87 GLY A C 1
ATOM 674 O O . GLY A 1 87 ? 9.007 5.689 -21.345 1.00 90.31 87 GLY A O 1
ATOM 675 N N . LEU A 1 88 ? 10.744 4.611 -20.439 1.00 90.38 88 LEU A N 1
ATOM 676 C CA . LEU A 1 88 ? 11.739 5.626 -20.812 1.00 90.38 88 LEU A CA 1
ATOM 677 C C . LEU A 1 88 ? 11.807 5.852 -22.331 1.00 90.38 88 LEU A C 1
ATOM 679 O O . LEU A 1 88 ? 11.938 6.987 -22.793 1.00 90.38 88 LEU A O 1
ATOM 683 N N . VAL A 1 89 ? 11.719 4.778 -23.123 1.00 91.38 89 VAL A N 1
ATOM 684 C CA . VAL A 1 89 ? 11.695 4.873 -24.591 1.00 91.38 89 VAL A CA 1
ATOM 685 C C . VAL A 1 89 ? 10.412 5.54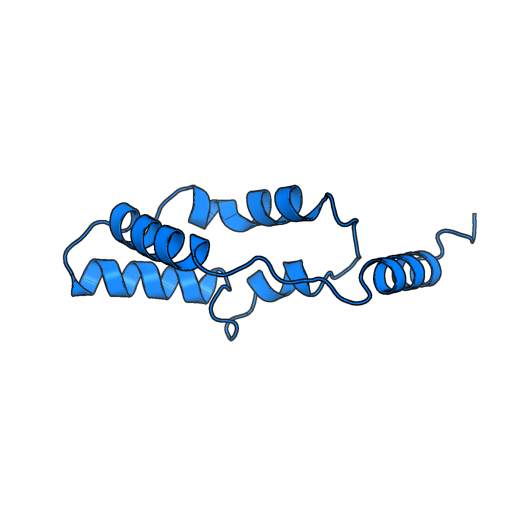9 -25.079 1.00 91.38 89 VAL A C 1
ATOM 687 O O . VAL A 1 89 ? 10.481 6.389 -25.981 1.00 91.38 89 VAL A O 1
ATOM 690 N N . ALA A 1 90 ? 9.262 5.208 -24.491 1.00 88.88 90 ALA A N 1
ATOM 691 C CA . ALA A 1 90 ? 7.968 5.802 -24.823 1.00 88.88 90 ALA A CA 1
ATOM 692 C C . ALA A 1 90 ? 7.910 7.301 -24.484 1.00 88.88 90 ALA A C 1
ATOM 694 O O . ALA A 1 90 ? 7.447 8.088 -25.310 1.00 88.88 90 ALA A O 1
ATOM 695 N N . ASP A 1 91 ? 8.474 7.698 -23.341 1.00 86.44 91 ASP A N 1
ATOM 696 C CA . ASP A 1 91 ? 8.572 9.094 -22.892 1.00 86.44 91 ASP A CA 1
ATOM 697 C C . ASP A 1 91 ? 9.604 9.914 -23.682 1.00 86.44 91 ASP A C 1
ATOM 699 O O . ASP A 1 91 ? 9.746 11.120 -23.486 1.00 86.44 91 ASP A O 1
ATOM 703 N N . GLY A 1 92 ? 10.338 9.279 -24.600 1.00 88.31 92 GLY A N 1
ATOM 704 C CA . GLY A 1 92 ? 11.306 9.958 -25.450 1.00 88.31 92 GLY A CA 1
ATOM 705 C C . GLY A 1 92 ? 12.595 10.348 -24.729 1.00 88.31 92 GLY A C 1
ATOM 706 O O . GLY A 1 92 ? 13.305 11.212 -2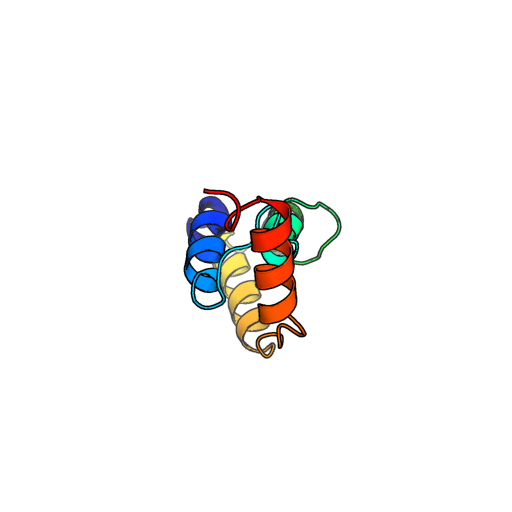5.231 1.00 88.31 92 GLY A O 1
ATOM 707 N N . TRP A 1 93 ? 12.944 9.690 -23.617 1.00 85.56 93 TRP A N 1
ATOM 708 C CA . TRP A 1 93 ? 14.155 9.978 -22.831 1.00 85.56 93 TRP A CA 1
ATOM 709 C C . TRP A 1 93 ? 15.446 9.995 -23.674 1.00 85.56 93 TRP A C 1
ATOM 711 O O . TRP A 1 93 ? 16.363 10.758 -23.403 1.00 85.56 93 TRP A O 1
ATOM 721 N N . GLY A 1 94 ? 15.509 9.194 -24.742 1.00 82.31 94 GLY A N 1
ATOM 722 C CA . GLY A 1 94 ? 16.646 9.162 -25.671 1.00 82.31 94 GLY A CA 1
ATOM 723 C C . GLY A 1 94 ? 16.597 10.181 -26.818 1.00 82.31 94 GLY A C 1
ATOM 724 O O . GLY A 1 94 ? 17.376 10.044 -27.759 1.00 82.31 94 GLY A O 1
ATOM 725 N N . ARG A 1 95 ? 15.656 11.135 -26.816 1.00 84.00 95 ARG A N 1
ATOM 726 C CA . ARG A 1 95 ? 15.419 12.058 -27.943 1.00 84.00 95 ARG A CA 1
ATOM 727 C C . ARG A 1 95 ? 16.021 13.459 -27.768 1.00 84.00 95 ARG A C 1
ATOM 729 O O . ARG A 1 95 ? 15.901 14.244 -28.708 1.00 84.00 95 ARG A O 1
ATOM 736 N N . GLY A 1 96 ? 16.689 13.760 -26.649 1.00 59.16 96 GLY A N 1
ATOM 737 C CA . GLY A 1 96 ? 17.405 15.030 -26.448 1.00 59.16 96 GLY A CA 1
ATOM 738 C C . GLY A 1 96 ? 17.595 15.400 -24.992 1.00 59.16 96 GLY A C 1
ATOM 739 O O . GLY A 1 96 ? 16.570 15.709 -24.351 1.00 59.16 96 GLY A O 1
#

pLDDT: mean 93.47, std 5.47, range [59.16, 98.69]

Foldseek 3Di:
DDPCLVVVLVVQCVVCPVLPDAVVDPSRCVLCDPPDCNRSNNLQVQLVVVCVVVVHDSVVSSVVVVVVVVVDDDDDDPCSVVNNVVRCVVVVVVVD

Nearest PDB structures (foldseek):
  2bpo-assembly1_A  TM=9.340E-01  e=5.084E+00  Saccharomyces cerevisiae

Radius of gyration: 16.74 Å; Cα contacts (8 Å, |Δi|>4): 62; chains: 1; bounding box: 35×28×48 Å

Mean predicted aligned error: 3.75 Å